Protein AF-A0A8C7UJP0-F1 (afdb_monomer)

Solvent-accessible surface area (backbone atoms only — not comparable to full-atom values): 11991 Å² total; per-residue (Å²): 136,83,82,81,82,79,81,84,80,76,80,80,78,80,81,77,82,75,78,93,72,79,80,60,89,65,76,75,60,80,72,42,57,59,64,84,77,95,70,84,82,79,58,62,82,78,45,64,98,45,99,45,79,87,77,60,78,72,96,74,92,76,72,65,64,64,47,39,70,78,41,24,48,76,78,72,73,72,70,81,77,70,86,79,81,94,74,92,76,83,81,74,92,82,70,80,64,93,78,61,78,86,77,83,71,93,58,55,74,67,58,45,49,53,54,54,58,55,56,60,72,70,78,58,56,72,68,56,55,52,49,29,60,76,73,64,63,51,78,88,64,40,70,68,53,54,54,54,50,63,75,66,53,80,50,74,68,53,51,50,52,50,52,50,53,49,35,61,74,68,64,75,114

Secondary structure (DSSP, 8-state):
-PPPPPP-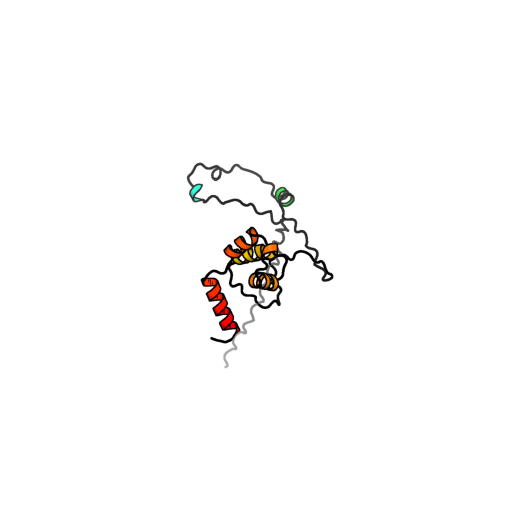-PPPPPPPPPPS-------S----EEPPP-PPPPPGGGTTTS--TTSS-------HHHHHHHHEE----PPP--S-----S---TT---TTS-----SS-HHHHHHHHHHHGGG-S-HHHHHHHHHHT--TTTHHHHHHHHHHTSPPHHHHHHHHHHHHHHTT--

Mean predicted aligned error: 19.85 Å

Foldseek 3Di:
DDDDDDDDDDDDDDDDDDPPPPPDPCVVDDQFDFDDDPDDDDDPVVVPPDPDPVVDDDDDDDDPPVRSVPGGPPPPPPDPDDPDDDDDDDDDPDDPPVPDPDDDDLDDPVLVVVVVVLVVVVVDDPVVVVVCVVVVVCPVCDPVSVVVVVVSDDDPVSVVVVVVVVCVVVVVD

Structure (mmCIF, N/CA/C/O backbone):
data_AF-A0A8C7UJP0-F1
#
_entry.id   AF-A0A8C7UJP0-F1
#
loop_
_atom_site.group_PDB
_atom_site.id
_atom_site.type_symbol
_atom_site.label_atom_id
_atom_site.label_alt_id
_atom_site.label_comp_id
_atom_site.label_asym_id
_atom_site.label_entity_id
_atom_site.label_seq_id
_atom_site.pdbx_PDB_ins_code
_atom_site.Cartn_x
_atom_site.Cartn_y
_atom_site.Cartn_z
_atom_site.occupancy
_atom_site.B_iso_or_equiv
_atom_site.auth_seq_id
_atom_site.auth_comp_id
_atom_site.auth_asym_id
_atom_site.auth_atom_id
_atom_site.pdbx_PDB_model_num
ATOM 1 N N . MET A 1 1 ? 63.362 -79.184 -21.079 1.00 50.19 1 MET A N 1
ATOM 2 C CA . MET A 1 1 ? 63.846 -77.816 -21.364 1.00 50.19 1 MET A CA 1
ATOM 3 C C . MET A 1 1 ? 62.650 -76.893 -21.218 1.00 50.19 1 MET A C 1
ATOM 5 O O . MET A 1 1 ? 61.682 -77.073 -21.944 1.00 50.19 1 MET A O 1
ATOM 9 N N . SER A 1 2 ? 62.650 -76.040 -20.196 1.00 53.25 2 SER A N 1
ATOM 10 C CA . SER A 1 2 ? 61.516 -75.174 -19.839 1.00 53.25 2 SER A CA 1
ATOM 11 C C . SER A 1 2 ? 61.461 -73.936 -20.750 1.00 53.25 2 SER A C 1
ATOM 13 O O . SER A 1 2 ? 62.527 -73.460 -21.146 1.00 53.25 2 SER A O 1
ATOM 15 N N . PRO A 1 3 ? 60.269 -73.411 -21.097 1.00 67.38 3 PRO A N 1
ATOM 16 C CA . PRO A 1 3 ? 60.153 -72.214 -21.928 1.00 67.38 3 PRO A CA 1
ATOM 17 C C . PRO A 1 3 ? 60.607 -70.954 -21.163 1.00 67.38 3 PRO A C 1
ATOM 19 O O . PRO A 1 3 ? 60.506 -70.920 -19.932 1.00 67.38 3 PRO A O 1
ATOM 22 N N . PRO A 1 4 ? 61.131 -69.930 -21.865 1.00 65.00 4 PRO A N 1
ATOM 23 C CA . PRO A 1 4 ? 61.700 -68.742 -21.237 1.00 65.00 4 PRO A CA 1
ATOM 24 C C . PRO A 1 4 ? 60.616 -67.867 -20.581 1.00 65.00 4 PRO A C 1
ATOM 26 O O . PRO A 1 4 ? 59.479 -67.834 -21.061 1.00 65.00 4 PRO A O 1
ATOM 29 N N . PRO A 1 5 ? 60.950 -67.147 -19.494 1.00 69.06 5 PRO A N 1
ATOM 30 C CA . PRO A 1 5 ? 60.011 -66.269 -18.808 1.00 69.06 5 PRO A CA 1
ATOM 31 C C . PRO A 1 5 ? 59.615 -65.071 -19.693 1.00 69.06 5 PRO A C 1
ATOM 33 O O . PRO A 1 5 ? 60.442 -64.582 -20.469 1.00 69.06 5 PRO A O 1
ATOM 36 N N . PRO A 1 6 ? 58.367 -64.579 -19.585 1.00 69.44 6 PRO A N 1
ATOM 37 C CA . PRO A 1 6 ? 57.912 -63.414 -20.333 1.00 69.44 6 PRO A CA 1
ATOM 38 C C . PRO A 1 6 ? 58.683 -62.149 -19.914 1.00 69.44 6 PRO A C 1
ATOM 40 O O . PRO A 1 6 ? 59.068 -62.020 -18.748 1.00 69.44 6 PRO A O 1
ATOM 43 N N . PRO A 1 7 ? 58.908 -61.199 -20.840 1.00 66.06 7 PRO A N 1
ATOM 44 C CA . PRO A 1 7 ? 59.617 -59.963 -20.538 1.00 66.06 7 PRO A CA 1
ATOM 45 C C . PRO A 1 7 ? 58.848 -59.132 -19.504 1.00 66.06 7 PRO A C 1
ATOM 47 O O . PRO A 1 7 ? 57.639 -58.925 -19.624 1.00 66.06 7 PRO A O 1
ATOM 50 N N . ALA A 1 8 ? 59.559 -58.642 -18.488 1.00 65.75 8 ALA A N 1
ATOM 51 C CA . ALA A 1 8 ? 59.008 -57.721 -17.504 1.00 65.75 8 ALA A CA 1
ATOM 52 C C . ALA A 1 8 ? 58.628 -56.402 -18.195 1.00 65.75 8 ALA A C 1
ATOM 54 O O . ALA A 1 8 ? 59.492 -55.690 -18.706 1.00 65.75 8 ALA A O 1
ATOM 55 N N . ILE A 1 9 ? 57.335 -56.080 -18.223 1.00 63.00 9 ILE A N 1
ATOM 56 C CA . ILE A 1 9 ? 56.846 -54.781 -18.687 1.00 63.00 9 ILE A CA 1
ATOM 57 C C . ILE A 1 9 ? 57.179 -53.767 -17.588 1.00 63.00 9 ILE A C 1
ATOM 59 O O . ILE A 1 9 ? 56.651 -53.851 -16.478 1.00 63.00 9 ILE A O 1
ATOM 63 N N . SER A 1 10 ? 58.085 -52.834 -17.868 1.00 65.19 10 SER A N 1
ATOM 64 C CA . SER A 1 10 ? 58.355 -51.698 -16.987 1.00 65.19 10 SER A CA 1
ATOM 65 C C . SER A 1 10 ? 57.104 -50.810 -16.864 1.00 65.19 10 SER A C 1
ATOM 67 O O . SER A 1 10 ? 56.382 -50.635 -17.849 1.00 65.19 10 SER A O 1
ATOM 69 N N . PRO A 1 11 ? 56.810 -50.240 -15.678 1.00 70.38 11 PRO A N 1
ATOM 70 C CA . PRO A 1 11 ? 55.698 -49.306 -15.536 1.00 70.38 11 PRO A CA 1
ATOM 71 C C . PRO A 1 11 ? 55.934 -48.062 -16.411 1.00 70.38 11 PRO A C 1
ATOM 73 O O . PRO A 1 11 ? 57.088 -47.658 -16.596 1.00 70.38 11 PRO A O 1
ATOM 76 N N . PRO A 1 12 ? 54.870 -47.445 -16.959 1.00 64.88 12 PRO A N 1
ATOM 77 C CA . PRO A 1 12 ? 55.008 -46.257 -17.790 1.00 64.88 12 PRO A CA 1
ATOM 78 C C . PRO A 1 12 ? 55.638 -45.102 -16.991 1.00 64.88 12 PRO A C 1
ATOM 80 O O . PRO A 1 12 ? 55.404 -44.991 -15.783 1.00 64.88 12 PRO A O 1
ATOM 83 N N . PRO A 1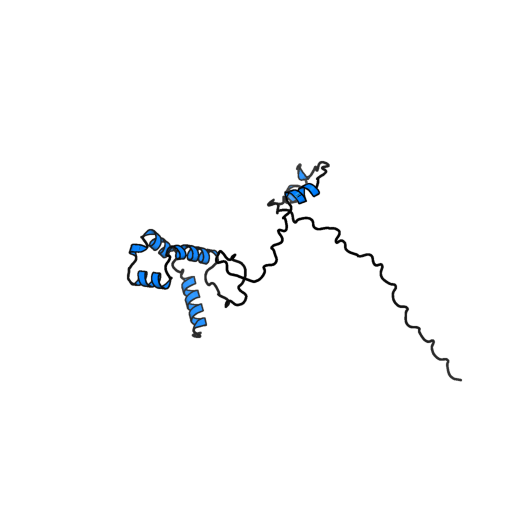 13 ? 56.434 -44.232 -17.642 1.00 69.12 13 PRO A N 1
ATOM 84 C CA . PRO A 1 13 ? 57.024 -43.077 -16.979 1.00 69.12 13 PRO A CA 1
ATOM 85 C C . PRO A 1 13 ? 55.932 -42.121 -16.465 1.00 69.12 13 PRO A C 1
ATOM 87 O O . PRO A 1 13 ? 54.854 -42.039 -17.065 1.00 69.12 13 PRO A O 1
ATOM 90 N N . PRO A 1 14 ? 56.189 -41.380 -15.371 1.00 68.00 14 PRO A N 1
ATOM 91 C CA . PRO A 1 14 ? 55.259 -40.369 -14.886 1.00 68.00 14 PRO A CA 1
ATOM 92 C C . PRO A 1 14 ? 55.041 -39.278 -15.951 1.00 68.00 14 PRO A C 1
ATOM 94 O O . PRO A 1 14 ? 55.968 -38.959 -16.703 1.00 68.00 14 PRO A O 1
ATOM 97 N N . PRO A 1 15 ? 53.832 -38.692 -16.031 1.00 61.53 15 PRO A N 1
ATOM 98 C CA . PRO A 1 15 ? 53.543 -37.627 -16.982 1.00 61.53 15 PRO A CA 1
ATOM 99 C C . PRO A 1 15 ? 54.436 -36.399 -16.722 1.00 61.53 15 PRO A C 1
ATOM 101 O O . PRO A 1 15 ? 54.775 -36.119 -15.568 1.00 61.53 15 PRO A O 1
ATOM 104 N N . PRO A 1 16 ? 54.817 -35.649 -17.774 1.00 68.75 16 PRO A N 1
ATOM 105 C CA . PRO A 1 16 ? 55.614 -34.438 -17.625 1.00 68.75 16 PRO A CA 1
ATOM 106 C C . PRO A 1 16 ? 54.870 -33.388 -16.779 1.00 68.75 16 PRO A C 1
ATOM 108 O O . PRO A 1 16 ? 53.636 -33.333 -16.815 1.00 68.75 16 PRO A O 1
ATOM 111 N N . PRO A 1 17 ? 55.590 -32.530 -16.029 1.00 61.50 17 PRO A N 1
ATOM 112 C CA . PRO A 1 17 ? 54.967 -31.434 -15.301 1.00 61.50 17 PRO A CA 1
ATOM 113 C C . PRO A 1 17 ? 54.255 -30.508 -16.293 1.00 61.50 17 PRO A C 1
ATOM 115 O O . PRO A 1 17 ? 54.847 -30.067 -17.280 1.00 61.50 17 PRO A O 1
ATOM 118 N N . LEU A 1 18 ? 52.971 -30.232 -16.042 1.00 61.19 18 LEU A N 1
ATOM 119 C CA . LEU A 1 18 ? 52.215 -29.269 -16.837 1.00 61.19 18 LEU A CA 1
ATOM 120 C C . LEU A 1 18 ? 52.923 -27.905 -16.798 1.00 61.19 18 LEU A C 1
ATOM 122 O O . LEU A 1 18 ? 53.427 -27.517 -15.739 1.00 61.19 18 LEU A O 1
ATOM 126 N N . PRO A 1 19 ? 52.939 -27.146 -17.907 1.00 48.00 19 PRO A N 1
ATOM 127 C CA . PRO A 1 19 ? 53.439 -25.785 -17.880 1.00 48.00 19 PRO A CA 1
ATOM 128 C C . PRO A 1 19 ? 52.624 -24.979 -16.865 1.00 48.00 19 PRO A C 1
ATOM 130 O O . PRO A 1 19 ? 51.405 -24.840 -16.984 1.00 48.00 19 PRO A O 1
ATOM 133 N N . SER A 1 20 ? 53.316 -24.441 -15.860 1.00 55.28 20 SER A N 1
ATOM 134 C CA . SER A 1 20 ? 52.821 -23.422 -14.932 1.00 55.28 20 SER A CA 1
ATOM 135 C C . SER A 1 20 ? 52.516 -22.138 -15.706 1.00 55.28 20 SER A C 1
ATOM 137 O O . SER A 1 20 ? 53.272 -21.174 -15.669 1.00 55.28 20 SER A O 1
ATOM 139 N N . GLY A 1 21 ? 51.423 -22.151 -16.461 1.00 51.81 21 GLY A N 1
ATOM 140 C CA . GLY A 1 21 ? 51.074 -21.125 -17.439 1.00 51.81 21 GLY A CA 1
ATOM 141 C C . GLY A 1 21 ? 49.575 -20.866 -17.516 1.00 51.81 21 GLY A C 1
ATOM 142 O O . GLY A 1 21 ? 49.077 -20.490 -18.563 1.00 51.81 21 GLY A O 1
ATOM 143 N N . LEU A 1 22 ? 48.848 -21.069 -16.418 1.00 47.00 22 LEU A N 1
ATOM 144 C CA . LEU A 1 22 ? 47.546 -20.438 -16.187 1.00 47.00 22 LEU A CA 1
ATOM 145 C C . LEU A 1 22 ? 47.557 -19.805 -14.797 1.00 47.00 22 LEU A C 1
ATOM 147 O O . LEU A 1 22 ? 46.655 -19.980 -13.980 1.00 47.00 22 LEU A O 1
ATOM 151 N N . GLN A 1 23 ? 48.620 -19.051 -14.512 1.00 45.59 23 GLN A N 1
ATOM 152 C CA . GLN A 1 23 ? 48.519 -18.018 -13.500 1.00 45.59 23 GLN A CA 1
ATOM 153 C C . GLN A 1 23 ? 47.586 -16.959 -14.069 1.00 45.59 23 GLN A C 1
ATOM 155 O O . GLN A 1 23 ? 47.998 -16.069 -14.796 1.00 45.59 23 GLN A O 1
ATOM 160 N N . ASN A 1 24 ? 46.309 -17.105 -13.727 1.00 43.22 24 ASN A N 1
ATOM 161 C CA . ASN A 1 24 ? 45.443 -15.984 -13.440 1.00 43.22 24 ASN A CA 1
ATOM 162 C C . ASN A 1 24 ? 45.410 -14.899 -14.525 1.00 43.22 24 ASN A C 1
ATOM 164 O O . ASN A 1 24 ? 46.091 -13.883 -14.417 1.00 43.22 24 ASN A O 1
ATOM 168 N N . SER A 1 25 ? 44.413 -14.975 -15.406 1.00 40.78 25 SER A N 1
ATOM 169 C CA . SER A 1 25 ? 43.738 -13.762 -15.890 1.00 40.78 25 SER A CA 1
ATOM 170 C C . SER A 1 25 ? 42.985 -13.076 -14.724 1.00 40.78 25 SER A C 1
ATOM 172 O O . SER A 1 25 ? 41.786 -12.833 -14.760 1.00 40.78 25 SER A O 1
ATOM 174 N N . ARG A 1 26 ? 43.692 -12.819 -13.614 1.00 45.28 26 ARG A N 1
ATOM 175 C CA . ARG A 1 26 ? 43.307 -11.873 -12.561 1.00 45.28 26 ARG A CA 1
ATOM 176 C C . ARG A 1 26 ? 43.840 -10.472 -12.891 1.00 45.28 26 ARG A C 1
ATOM 178 O O . ARG A 1 26 ? 43.748 -9.592 -12.047 1.00 45.28 26 ARG A O 1
ATOM 185 N N . ASP A 1 27 ? 44.355 -10.287 -14.111 1.00 43.12 27 ASP A N 1
ATOM 186 C CA . ASP A 1 27 ? 44.712 -8.991 -14.692 1.00 43.12 27 ASP A CA 1
ATOM 187 C C . ASP A 1 27 ? 43.560 -8.333 -15.482 1.00 43.12 27 ASP A C 1
ATOM 189 O O . ASP A 1 27 ? 43.697 -7.244 -16.024 1.00 43.12 27 ASP A O 1
ATOM 193 N N . VAL A 1 28 ? 42.346 -8.909 -15.449 1.00 46.75 28 VAL A N 1
ATOM 194 C CA . VAL A 1 28 ? 41.115 -8.092 -15.515 1.00 46.75 28 VAL A CA 1
ATOM 195 C C . VAL A 1 28 ? 40.898 -7.497 -14.119 1.00 46.75 28 VAL A C 1
ATOM 197 O O . VAL A 1 28 ? 39.955 -7.819 -13.394 1.00 46.75 28 VAL A O 1
ATOM 200 N N . LEU A 1 29 ? 41.873 -6.697 -13.696 1.00 50.75 29 LEU A N 1
ATOM 201 C CA . LEU A 1 29 ? 41.917 -6.001 -12.422 1.00 50.75 29 LEU A CA 1
ATOM 202 C C . LEU A 1 29 ? 40.671 -5.125 -12.289 1.00 50.75 29 LEU A C 1
ATOM 204 O O . LEU A 1 29 ? 40.504 -4.162 -13.026 1.00 50.75 29 LEU A O 1
ATOM 208 N N . GLN A 1 30 ? 39.806 -5.483 -11.337 1.00 54.34 30 GLN A N 1
ATOM 209 C CA . GLN A 1 30 ? 38.995 -4.562 -10.529 1.00 54.34 30 GLN A CA 1
ATOM 210 C C . GLN A 1 30 ? 38.345 -3.373 -11.265 1.00 54.34 30 GLN A C 1
ATOM 212 O O . GLN A 1 30 ? 38.257 -2.296 -10.683 1.00 54.34 30 GLN A O 1
ATOM 217 N N . ARG A 1 31 ? 37.835 -3.537 -12.494 1.00 59.94 31 ARG A N 1
ATOM 218 C CA . ARG A 1 31 ? 36.986 -2.489 -13.078 1.00 59.94 31 ARG A CA 1
ATOM 219 C C . ARG A 1 31 ? 35.775 -2.302 -12.178 1.00 59.94 31 ARG A C 1
ATOM 221 O O . ARG A 1 31 ? 35.131 -3.278 -11.761 1.00 59.94 31 ARG A O 1
ATOM 228 N N . SER A 1 32 ? 35.513 -1.059 -11.812 1.00 66.38 32 SER A N 1
ATOM 229 C CA . SER A 1 32 ? 34.350 -0.709 -11.022 1.00 66.38 32 SER A CA 1
ATOM 230 C C . SER A 1 32 ? 33.112 -1.121 -11.813 1.00 66.38 32 SER A C 1
ATOM 232 O O . SER A 1 32 ? 33.016 -0.917 -13.020 1.00 66.38 32 SER A O 1
ATOM 234 N N . LYS A 1 33 ? 32.127 -1.749 -11.160 1.00 81.00 33 LYS A N 1
ATOM 235 C CA . LYS A 1 33 ? 30.869 -2.038 -11.857 1.00 81.00 33 LYS A CA 1
ATOM 236 C C . LYS A 1 33 ? 30.256 -0.694 -12.241 1.00 81.00 33 LYS A C 1
ATOM 238 O O . LYS A 1 33 ? 29.889 0.048 -11.342 1.00 81.00 33 LYS A O 1
ATOM 243 N N . LEU A 1 34 ? 30.161 -0.355 -13.523 1.00 83.00 34 LEU A N 1
ATOM 244 C CA . LEU A 1 34 ? 29.528 0.900 -13.929 1.00 83.00 34 LEU A CA 1
ATOM 245 C C . LEU A 1 34 ? 28.067 0.937 -13.459 1.00 83.00 34 LEU A C 1
ATOM 247 O O . LEU A 1 34 ? 27.417 -0.101 -13.280 1.00 83.00 34 LEU A O 1
ATOM 251 N N . ARG A 1 35 ? 27.537 2.141 -13.231 1.00 85.12 35 ARG A N 1
ATOM 252 C CA . ARG A 1 35 ? 26.096 2.318 -13.009 1.00 85.12 35 ARG A CA 1
ATOM 253 C C . ARG A 1 35 ? 25.311 1.724 -14.183 1.00 85.12 35 ARG A C 1
ATOM 255 O O . ARG A 1 35 ? 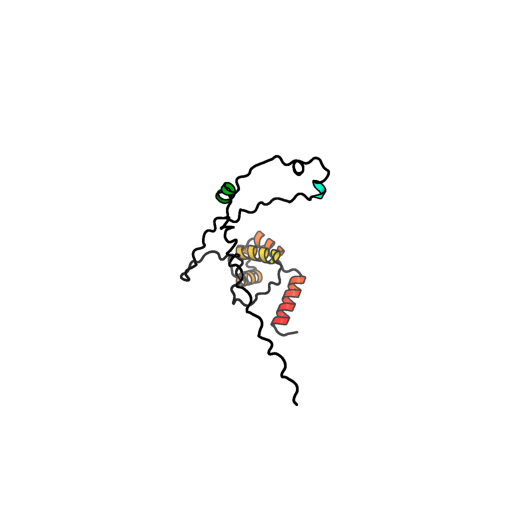25.741 1.799 -15.329 1.00 85.12 35 ARG A O 1
ATOM 262 N N . ASN A 1 36 ? 24.150 1.145 -13.879 1.00 88.00 36 ASN A N 1
ATOM 263 C CA . ASN A 1 36 ? 23.289 0.572 -14.909 1.00 88.00 36 ASN A CA 1
ATOM 264 C C . ASN A 1 36 ? 22.810 1.670 -15.869 1.00 88.00 36 ASN A C 1
ATOM 266 O O . ASN A 1 36 ? 22.324 2.712 -15.425 1.00 88.00 36 ASN A O 1
ATOM 270 N N . LEU A 1 37 ? 22.908 1.397 -17.169 1.00 87.56 37 LEU A N 1
ATOM 271 C CA . LEU A 1 37 ? 22.257 2.179 -18.213 1.00 87.56 37 LEU A CA 1
ATOM 272 C C . LEU A 1 37 ? 20.845 1.619 -18.406 1.00 87.56 37 LEU A C 1
ATOM 274 O O . LEU A 1 37 ? 20.681 0.460 -18.779 1.00 87.56 37 LEU A O 1
ATOM 278 N N . ASN A 1 38 ? 19.829 2.429 -18.116 1.00 89.06 38 ASN A N 1
ATOM 279 C CA . ASN A 1 38 ? 18.420 2.042 -18.236 1.00 89.06 38 ASN A CA 1
ATOM 280 C C . ASN A 1 38 ? 17.913 2.297 -19.664 1.00 89.06 38 ASN A C 1
ATOM 282 O O . ASN A 1 38 ? 17.001 3.090 -19.873 1.00 89.06 38 ASN A O 1
ATOM 286 N N . TRP A 1 39 ? 18.580 1.692 -20.641 1.00 94.25 39 TRP A N 1
ATOM 287 C CA . TRP A 1 39 ? 18.245 1.792 -22.059 1.00 94.25 39 TRP A CA 1
ATOM 288 C C . TRP A 1 39 ? 17.476 0.567 -22.558 1.00 94.25 39 TRP A C 1
ATOM 290 O O . TRP A 1 39 ? 17.765 -0.564 -22.164 1.00 94.25 39 TRP A O 1
ATOM 300 N N . ASP A 1 40 ? 16.526 0.808 -23.459 1.00 91.94 40 ASP A N 1
ATOM 301 C CA . ASP A 1 40 ? 15.855 -0.249 -24.204 1.00 91.94 40 ASP A CA 1
ATOM 302 C C . ASP A 1 40 ? 16.678 -0.609 -25.441 1.00 91.94 40 ASP A C 1
ATOM 304 O O . ASP A 1 40 ? 17.079 0.252 -26.228 1.00 91.94 40 ASP A O 1
ATOM 308 N N . LEU A 1 41 ? 16.928 -1.904 -25.617 1.00 91.38 41 LEU A N 1
ATOM 309 C CA . LEU A 1 41 ? 17.623 -2.418 -26.790 1.00 91.38 41 LEU A CA 1
ATOM 310 C C . LEU A 1 41 ? 16.713 -2.304 -28.012 1.00 91.38 41 LEU A C 1
ATOM 312 O O . LEU A 1 41 ? 15.560 -2.737 -27.989 1.00 91.38 41 LEU A O 1
ATOM 316 N N . ILE A 1 42 ? 17.250 -1.767 -29.104 1.00 87.81 42 ILE A N 1
ATOM 317 C CA . ILE A 1 42 ? 16.544 -1.740 -30.382 1.00 87.81 42 ILE A CA 1
ATOM 318 C C . ILE A 1 42 ? 16.679 -3.136 -31.014 1.00 87.81 42 ILE A C 1
ATOM 320 O O . ILE A 1 42 ? 17.806 -3.588 -31.229 1.00 87.81 42 ILE A O 1
ATOM 324 N N . PRO A 1 43 ? 15.568 -3.837 -31.310 1.00 89.56 43 PRO A N 1
ATOM 325 C CA . PRO A 1 43 ? 15.612 -5.142 -31.964 1.00 89.56 43 PRO A CA 1
ATOM 326 C C . PRO A 1 43 ? 16.343 -5.080 -33.309 1.00 89.56 43 PRO A C 1
ATOM 328 O O . PRO A 1 43 ? 16.157 -4.124 -34.070 1.00 89.56 43 PRO A O 1
ATOM 331 N N . LYS A 1 44 ? 17.141 -6.109 -33.615 1.00 82.50 44 LYS A N 1
ATOM 332 C CA . LYS A 1 44 ? 17.968 -6.160 -34.833 1.00 82.50 44 LYS A CA 1
ATOM 333 C C . LYS A 1 44 ? 17.130 -6.048 -36.099 1.00 82.50 44 LYS A C 1
ATOM 335 O O . LYS A 1 44 ? 17.515 -5.349 -37.028 1.00 82.50 44 LYS A O 1
ATOM 340 N N . GLU A 1 45 ? 15.931 -6.622 -36.090 1.00 85.44 45 GLU A N 1
ATOM 341 C CA . GLU A 1 45 ? 14.986 -6.617 -37.209 1.00 85.44 45 GLU A CA 1
ATOM 342 C C . GLU A 1 45 ? 14.516 -5.200 -37.573 1.00 85.44 45 GLU A C 1
ATOM 344 O O . GLU A 1 45 ? 14.068 -4.950 -38.691 1.00 85.44 45 GLU A O 1
ATOM 349 N N . LYS A 1 46 ? 14.592 -4.251 -36.629 1.00 79.25 46 LYS A N 1
ATOM 350 C CA . LYS A 1 46 ? 14.239 -2.843 -36.869 1.00 79.25 46 LYS A CA 1
ATOM 351 C C . LYS A 1 46 ? 15.398 -2.025 -37.435 1.00 79.25 46 LYS A C 1
ATOM 353 O O . LYS A 1 46 ? 15.165 -0.906 -37.895 1.00 79.25 46 LYS A O 1
ATOM 358 N N . VAL A 1 47 ? 16.613 -2.558 -37.374 1.00 82.69 47 VAL A N 1
ATOM 359 C CA . VAL A 1 47 ? 17.853 -1.873 -37.741 1.00 82.69 47 VAL A CA 1
ATOM 360 C C . VAL A 1 47 ? 18.414 -2.445 -39.040 1.00 82.69 47 VAL A C 1
ATOM 362 O O . VAL A 1 47 ? 18.733 -1.682 -39.949 1.00 82.69 47 VAL A O 1
ATOM 365 N N . GLU A 1 48 ? 18.477 -3.766 -39.179 1.00 79.88 48 GLU A N 1
ATOM 366 C CA . GLU A 1 48 ? 19.008 -4.439 -40.366 1.00 79.88 48 GLU A CA 1
ATOM 367 C C . GLU A 1 48 ? 18.160 -4.133 -41.617 1.00 79.88 48 GLU A C 1
ATOM 369 O O . GLU A 1 48 ? 16.930 -4.183 -41.603 1.00 79.88 48 GLU A O 1
ATOM 374 N N . GLY A 1 49 ? 18.825 -3.761 -42.716 1.00 74.81 49 GLY A N 1
ATOM 375 C CA . GLY A 1 49 ? 18.180 -3.454 -44.000 1.00 74.81 49 GLY A CA 1
ATOM 376 C C . GLY A 1 49 ? 17.526 -2.069 -44.106 1.00 74.81 49 GLY A C 1
ATOM 377 O O . GLY A 1 49 ? 16.973 -1.738 -45.154 1.00 74.81 49 GLY A O 1
ATOM 378 N N . ARG A 1 50 ? 17.597 -1.234 -43.060 1.00 75.81 50 ARG A N 1
ATOM 379 C CA . ARG A 1 50 ? 17.105 0.154 -43.079 1.00 75.81 50 ARG A CA 1
ATOM 380 C C . ARG A 1 50 ? 18.263 1.141 -42.959 1.00 75.81 50 ARG A C 1
ATOM 382 O O . ARG A 1 50 ? 19.257 0.868 -42.292 1.00 75.81 50 ARG A O 1
ATOM 389 N N . GLN A 1 51 ? 18.132 2.309 -43.587 1.00 78.31 51 GLN A N 1
ATOM 390 C CA . GLN A 1 51 ? 19.062 3.418 -43.355 1.00 78.31 51 GLN A CA 1
ATOM 391 C C . GLN A 1 51 ? 18.900 3.874 -41.901 1.00 78.31 51 GLN A C 1
ATOM 393 O O . GLN A 1 51 ? 17.858 4.404 -41.518 1.00 78.31 51 GLN A O 1
ATOM 398 N N . SER A 1 52 ? 19.899 3.581 -41.073 1.00 77.75 52 SER A N 1
ATOM 399 C CA . SER A 1 52 ? 19.881 3.841 -39.639 1.00 77.75 52 SER A CA 1
ATOM 400 C C . SER A 1 52 ? 21.276 4.222 -39.174 1.00 77.75 52 SER A C 1
ATOM 402 O O . SER A 1 52 ? 22.257 3.650 -39.641 1.00 77.75 52 SER A O 1
ATOM 404 N N . VAL A 1 53 ? 21.357 5.138 -38.209 1.00 82.19 53 VAL A N 1
ATOM 405 C CA . VAL A 1 53 ? 22.622 5.552 -37.576 1.00 82.19 53 VAL A CA 1
ATOM 406 C C . VAL A 1 53 ? 23.360 4.387 -36.904 1.00 82.19 53 VAL A C 1
ATOM 408 O O . VAL A 1 53 ? 24.557 4.464 -36.674 1.00 82.19 53 VAL A O 1
ATOM 411 N N . TRP A 1 54 ? 22.661 3.280 -36.636 1.00 82.19 54 TRP A N 1
ATOM 412 C CA . TRP A 1 54 ? 23.237 2.054 -36.085 1.00 82.19 54 TRP A CA 1
ATOM 413 C C . TRP A 1 54 ? 23.972 1.186 -37.126 1.00 82.19 54 TRP A C 1
ATOM 415 O O . TRP A 1 54 ? 24.720 0.297 -36.730 1.00 82.19 54 TRP A O 1
ATOM 425 N N . ASN A 1 55 ? 23.777 1.431 -38.431 1.00 79.06 55 ASN A N 1
ATOM 426 C CA . ASN A 1 55 ? 24.387 0.660 -39.529 1.00 79.06 55 ASN A CA 1
ATOM 427 C C . ASN A 1 55 ? 25.616 1.335 -40.158 1.00 79.06 55 ASN A C 1
ATOM 429 O O . ASN A 1 55 ? 26.267 0.726 -41.005 1.00 79.06 55 ASN A O 1
ATOM 433 N N . SER A 1 56 ? 25.936 2.562 -39.746 1.00 71.75 56 SER A N 1
ATOM 434 C CA . SER A 1 56 ? 27.087 3.327 -40.239 1.00 71.75 56 SER A CA 1
ATOM 435 C C . SER A 1 56 ? 27.899 3.848 -39.052 1.00 71.75 56 SER A C 1
ATOM 437 O O . SER A 1 56 ? 27.794 5.029 -38.724 1.00 71.75 56 SER A O 1
ATOM 439 N N . PRO A 1 57 ? 28.638 2.981 -38.337 1.00 67.75 57 PRO A N 1
ATOM 440 C CA . PRO A 1 57 ? 29.463 3.432 -37.228 1.00 67.75 57 PRO A CA 1
ATOM 441 C C . PRO A 1 57 ? 30.653 4.239 -37.758 1.00 67.75 57 PRO A C 1
ATOM 443 O O . PRO A 1 57 ? 31.437 3.736 -38.561 1.00 67.75 57 PRO A O 1
ATOM 446 N N . ASP A 1 58 ? 30.799 5.471 -37.279 1.00 74.94 58 ASP A N 1
ATOM 447 C CA . ASP A 1 58 ? 32.033 6.235 -37.450 1.00 74.94 58 ASP A CA 1
ATOM 448 C C . ASP A 1 58 ? 33.149 5.624 -36.583 1.00 74.94 58 ASP A C 1
ATOM 450 O O . ASP A 1 58 ? 32.893 5.087 -35.499 1.00 74.94 58 ASP A O 1
ATOM 454 N N . GLU A 1 59 ? 34.403 5.714 -37.037 1.00 73.44 59 GLU A N 1
ATOM 455 C CA . GLU A 1 59 ? 35.561 5.316 -36.230 1.00 73.44 59 GLU A CA 1
ATOM 456 C C . GLU A 1 59 ? 35.691 6.247 -35.017 1.00 73.44 59 GLU A C 1
ATOM 458 O O . GLU A 1 59 ? 36.163 7.380 -35.113 1.00 73.44 59 GLU A O 1
ATOM 463 N N . PHE A 1 60 ? 35.245 5.770 -33.854 1.00 73.12 60 PHE A N 1
ATOM 464 C CA . PHE A 1 60 ? 35.274 6.527 -32.609 1.00 73.12 60 PHE A CA 1
ATOM 465 C C . PHE A 1 60 ? 36.121 5.817 -31.551 1.00 73.12 60 PHE A C 1
ATOM 467 O O . PHE A 1 60 ? 35.841 4.685 -31.149 1.00 73.12 60 PHE A O 1
ATOM 474 N N . HIS A 1 61 ? 37.152 6.508 -31.067 1.00 76.06 61 HIS A N 1
ATOM 475 C CA . HIS A 1 61 ? 37.976 6.049 -29.955 1.00 76.06 61 HIS A CA 1
ATOM 476 C C . HIS A 1 61 ? 37.393 6.544 -28.634 1.00 76.06 61 HIS A C 1
ATOM 478 O O . HIS A 1 61 ? 37.263 7.745 -28.406 1.00 76.06 61 HIS A O 1
ATOM 484 N N . PHE A 1 62 ? 37.067 5.606 -27.749 1.00 78.12 62 PHE A N 1
ATOM 485 C CA . PHE A 1 62 ? 36.409 5.897 -26.484 1.00 78.12 62 PHE A CA 1
ATOM 486 C C . PHE A 1 62 ? 37.297 5.544 -25.288 1.00 78.12 62 PHE A C 1
ATOM 488 O O . PHE A 1 62 ? 37.760 4.407 -25.169 1.00 78.12 62 PHE A O 1
ATOM 495 N N . ASP A 1 63 ? 37.521 6.508 -24.389 1.00 81.75 63 ASP A N 1
ATOM 496 C CA . ASP A 1 63 ? 38.312 6.288 -23.177 1.00 81.75 63 ASP A CA 1
ATOM 497 C C . ASP A 1 63 ? 37.490 5.597 -22.081 1.00 81.75 63 ASP A C 1
ATOM 499 O O . ASP A 1 63 ? 36.696 6.199 -21.354 1.00 81.75 63 ASP A O 1
ATOM 503 N N . LEU A 1 64 ? 37.720 4.294 -21.951 1.00 80.56 64 LEU A N 1
ATOM 504 C CA . LEU A 1 64 ? 37.093 3.443 -20.945 1.00 80.56 64 LEU A CA 1
ATOM 505 C C . LEU A 1 64 ? 37.561 3.760 -19.514 1.00 80.56 64 LEU A C 1
ATOM 507 O O . LEU A 1 64 ? 36.855 3.414 -18.566 1.00 80.56 64 LEU A O 1
ATOM 511 N N . SER A 1 65 ? 38.725 4.393 -19.346 1.00 81.62 65 SER A N 1
ATOM 512 C CA . SER A 1 65 ? 39.316 4.679 -18.031 1.00 81.62 65 SER A CA 1
ATOM 513 C C . SER A 1 65 ? 38.556 5.806 -17.338 1.00 81.62 65 SER A C 1
ATOM 515 O O . SER A 1 65 ? 38.120 5.648 -16.198 1.00 81.62 65 SER A O 1
ATOM 517 N N . SER A 1 66 ? 38.291 6.893 -18.071 1.00 82.69 66 SER A N 1
ATOM 518 C CA . SER A 1 66 ? 37.468 8.013 -17.601 1.00 82.69 66 SER A CA 1
ATOM 519 C C . SER A 1 66 ? 36.041 7.589 -17.227 1.00 82.69 66 SER A C 1
ATOM 521 O O . SER A 1 66 ? 35.460 8.117 -16.277 1.00 82.69 66 SER A O 1
ATOM 523 N N . LEU A 1 67 ? 35.459 6.610 -17.935 1.00 84.06 67 LEU A N 1
ATOM 524 C CA . LEU A 1 67 ? 34.147 6.063 -17.573 1.00 84.06 67 LEU A CA 1
ATOM 525 C C . LEU A 1 67 ? 34.154 5.334 -16.229 1.00 84.06 67 LEU A C 1
ATOM 527 O O . LEU A 1 67 ? 33.206 5.489 -15.455 1.00 84.06 67 LEU A O 1
ATOM 531 N N . ASP A 1 68 ? 35.175 4.514 -15.974 1.00 83.75 68 ASP A N 1
ATOM 532 C CA . ASP A 1 68 ? 35.284 3.772 -14.715 1.00 83.75 68 ASP A CA 1
ATOM 533 C C . ASP A 1 68 ? 35.432 4.729 -13.530 1.00 83.75 68 ASP A C 1
ATOM 535 O O . ASP A 1 68 ? 34.806 4.522 -12.492 1.00 83.75 68 ASP A O 1
ATOM 539 N N . GLU A 1 69 ? 36.169 5.827 -13.712 1.00 83.06 69 GLU A N 1
ATOM 540 C CA . GLU A 1 69 ? 36.353 6.855 -12.688 1.00 83.06 69 GLU A CA 1
ATOM 541 C C . GLU A 1 69 ? 35.059 7.631 -12.384 1.00 83.06 69 GLU A C 1
ATOM 543 O O . GLU A 1 69 ? 34.673 7.762 -11.220 1.00 83.06 69 GLU A O 1
ATOM 548 N N . LEU A 1 70 ? 34.349 8.116 -13.410 1.00 84.31 70 LEU A N 1
ATOM 549 C CA . LEU A 1 70 ? 33.148 8.943 -13.219 1.00 84.31 70 LEU A CA 1
ATOM 550 C C . LEU A 1 70 ? 31.901 8.132 -12.845 1.00 84.31 70 LEU A C 1
ATOM 552 O O . LEU A 1 70 ? 31.064 8.587 -12.057 1.00 84.31 70 LEU A O 1
ATOM 556 N N . PHE A 1 71 ? 31.736 6.948 -13.437 1.00 83.75 71 PHE A N 1
ATOM 557 C CA . PHE A 1 71 ? 30.497 6.166 -13.366 1.00 83.75 71 PHE A CA 1
ATOM 558 C C . PHE A 1 71 ? 30.669 4.806 -12.693 1.00 83.75 71 PHE A C 1
ATOM 560 O O . PHE A 1 71 ? 29.679 4.079 -12.530 1.00 83.75 71 PHE A O 1
ATOM 567 N N . GLY A 1 72 ? 31.879 4.462 -12.256 1.00 84.69 72 GLY A N 1
ATOM 568 C CA . GLY A 1 72 ? 32.136 3.291 -11.438 1.00 84.69 72 GLY A CA 1
ATOM 569 C C . GLY A 1 72 ? 31.318 3.314 -10.152 1.00 84.69 72 GLY A C 1
ATOM 570 O O . GLY A 1 72 ? 31.266 4.298 -9.410 1.00 84.69 72 GLY A O 1
ATOM 571 N N . GLN A 1 73 ? 30.657 2.203 -9.844 1.00 80.12 73 GLN A N 1
ATOM 572 C CA . GLN A 1 73 ? 30.106 1.974 -8.519 1.00 80.12 73 GLN A CA 1
ATOM 573 C C . GLN A 1 73 ? 31.281 1.810 -7.569 1.00 80.12 73 GLN A C 1
ATOM 575 O O . GLN A 1 73 ? 31.861 0.728 -7.449 1.00 80.12 73 GLN A O 1
ATOM 580 N N . GLN A 1 74 ? 31.616 2.896 -6.876 1.00 72.31 74 GLN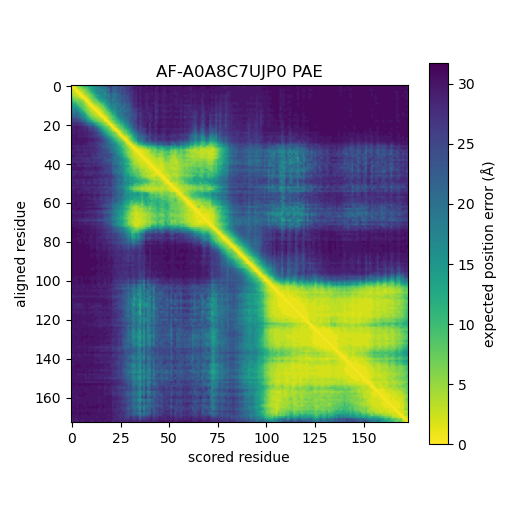 A N 1
ATOM 581 C CA . GLN A 1 74 ? 32.552 2.861 -5.770 1.00 72.31 74 GLN A CA 1
ATOM 582 C C . GLN A 1 74 ? 32.067 1.777 -4.804 1.00 72.31 74 GLN A C 1
ATOM 584 O O . GLN A 1 74 ? 31.016 1.919 -4.167 1.00 72.31 74 GLN A O 1
ATOM 589 N N . LYS A 1 75 ? 32.817 0.672 -4.704 1.00 64.06 75 LYS A N 1
ATOM 590 C CA . LYS A 1 75 ? 32.664 -0.287 -3.612 1.00 64.06 75 LYS A CA 1
ATOM 591 C C . LYS A 1 75 ? 33.042 0.481 -2.352 1.00 64.06 75 LYS A C 1
ATOM 593 O O . LYS A 1 75 ? 34.174 0.399 -1.892 1.00 64.06 75 LYS A O 1
ATOM 598 N N . ARG A 1 76 ? 32.109 1.258 -1.791 1.00 56.81 76 ARG A N 1
ATOM 599 C CA . ARG A 1 76 ? 32.179 1.629 -0.384 1.00 56.81 76 ARG A CA 1
ATOM 600 C C . ARG A 1 76 ? 32.220 0.295 0.325 1.00 56.81 76 ARG A C 1
ATOM 602 O O . ARG A 1 76 ? 31.202 -0.394 0.409 1.00 56.81 76 ARG A O 1
ATOM 609 N N . SER A 1 77 ? 33.421 -0.106 0.720 1.00 49.06 77 SER A N 1
ATOM 610 C CA . SER A 1 77 ? 33.642 -1.157 1.684 1.00 49.06 77 SER A CA 1
ATOM 611 C C . SER A 1 77 ? 32.706 -0.821 2.829 1.00 49.06 77 SER A C 1
ATOM 613 O O . SER A 1 77 ? 32.916 0.120 3.591 1.00 49.06 77 SER A O 1
ATOM 615 N N . ARG A 1 78 ? 31.573 -1.527 2.892 1.00 48.41 78 ARG A N 1
ATOM 616 C CA . ARG A 1 78 ? 30.807 -1.567 4.124 1.00 48.41 78 ARG A CA 1
ATOM 617 C C . ARG A 1 78 ? 31.837 -2.028 5.149 1.00 48.41 78 ARG A C 1
ATOM 619 O O . ARG A 1 78 ? 32.390 -3.112 4.943 1.00 48.41 78 ARG A O 1
ATOM 626 N N . PRO A 1 79 ? 32.167 -1.219 6.169 1.00 45.94 79 PRO A N 1
ATOM 627 C CA . PRO A 1 79 ? 33.085 -1.683 7.188 1.00 45.94 79 PRO A CA 1
ATOM 628 C C . PRO A 1 79 ? 32.526 -3.010 7.716 1.00 45.94 79 PRO A C 1
ATOM 630 O O . PRO A 1 79 ? 31.295 -3.135 7.825 1.00 45.94 79 PRO A O 1
ATOM 633 N N . PRO A 1 80 ? 33.376 -4.019 7.978 1.00 45.47 80 PRO A N 1
ATOM 634 C CA . PRO A 1 80 ? 32.912 -5.238 8.616 1.00 45.47 80 PRO A CA 1
ATOM 635 C C . PRO A 1 80 ? 32.196 -4.803 9.890 1.00 45.47 80 PRO A C 1
ATOM 637 O O . PRO A 1 80 ? 32.781 -4.133 10.743 1.00 45.47 80 PRO A O 1
ATOM 640 N N . LYS A 1 81 ? 30.888 -5.071 9.956 1.00 42.41 81 LYS A N 1
ATOM 641 C CA . LYS A 1 81 ? 30.075 -4.731 11.118 1.00 42.41 81 LYS A CA 1
ATOM 642 C C . LYS A 1 81 ? 30.699 -5.460 12.302 1.00 42.41 81 LYS A C 1
ATOM 644 O O . LYS A 1 81 ? 30.550 -6.672 12.412 1.00 42.41 81 LYS A O 1
ATOM 649 N N . LYS A 1 82 ? 31.419 -4.724 13.151 1.00 43.12 82 LYS A N 1
ATOM 650 C CA . LYS A 1 82 ? 31.675 -5.159 14.516 1.00 43.12 82 LYS A CA 1
ATOM 651 C C . LYS A 1 82 ? 30.304 -5.304 15.155 1.00 43.12 82 LYS A C 1
ATOM 653 O O . LYS A 1 82 ? 29.539 -4.343 15.227 1.00 43.12 82 LYS A O 1
ATOM 658 N N . ASP A 1 83 ? 29.990 -6.541 15.493 1.00 51.62 83 ASP A N 1
ATOM 659 C CA . ASP A 1 83 ? 28.934 -6.874 16.424 1.00 51.62 83 ASP A CA 1
ATOM 660 C C . ASP A 1 83 ? 29.113 -6.020 17.690 1.00 51.62 83 ASP A C 1
ATOM 662 O O . ASP A 1 83 ? 30.229 -5.890 18.199 1.00 51.62 83 ASP A O 1
ATOM 666 N N . GLY A 1 84 ? 28.046 -5.351 18.125 1.00 48.59 84 GLY A N 1
ATOM 667 C CA . GLY A 1 84 ? 28.089 -4.469 19.289 1.00 48.59 84 GLY A CA 1
ATOM 668 C C . GLY A 1 84 ? 27.317 -3.158 19.142 1.00 48.59 84 GLY A C 1
ATOM 669 O O . GLY A 1 84 ? 27.816 -2.170 18.612 1.00 48.59 84 GLY A O 1
ATOM 670 N N . SER A 1 85 ? 26.145 -3.139 19.778 1.00 43.44 85 SER A N 1
ATOM 671 C CA . SER A 1 85 ? 25.439 -1.961 20.301 1.00 43.44 85 SER A CA 1
ATOM 672 C C . SER A 1 85 ? 24.449 -1.210 19.389 1.00 43.44 85 SER A C 1
ATOM 674 O O . SER A 1 85 ? 24.785 -0.346 18.580 1.00 43.44 85 SER A O 1
ATOM 676 N N . LEU A 1 86 ? 23.174 -1.557 19.608 1.00 51.84 86 LEU A N 1
ATOM 677 C CA . LEU A 1 86 ? 22.044 -0.652 19.863 1.00 51.84 86 LEU A CA 1
ATOM 678 C C . LEU A 1 86 ? 22.008 0.661 19.064 1.00 51.84 86 LEU A C 1
ATOM 680 O O . LEU A 1 86 ? 22.390 1.717 19.561 1.00 51.84 86 LEU A O 1
ATOM 684 N N . ARG A 1 87 ? 21.403 0.629 17.870 1.00 44.28 87 ARG A N 1
ATOM 685 C CA . ARG A 1 87 ? 20.725 1.807 17.305 1.00 44.28 87 ARG A CA 1
ATOM 686 C C . ARG A 1 87 ? 19.368 1.406 16.740 1.00 44.28 87 ARG A C 1
ATOM 688 O O . ARG A 1 87 ? 19.259 0.660 15.770 1.00 44.28 87 ARG A O 1
ATOM 695 N N . HIS A 1 88 ? 18.343 1.883 17.428 1.00 53.47 88 HIS A N 1
ATOM 696 C CA . HIS A 1 88 ? 16.948 1.891 17.024 1.00 53.47 88 HIS A CA 1
ATOM 697 C C . HIS A 1 88 ? 16.816 2.783 15.776 1.00 53.47 88 HIS A C 1
ATOM 699 O O . HIS A 1 88 ? 17.198 3.948 15.825 1.00 53.47 88 HIS A O 1
ATOM 705 N N . GLY A 1 89 ? 16.333 2.243 14.653 1.00 49.72 89 GLY A N 1
ATOM 706 C CA . GLY A 1 89 ? 16.079 3.035 13.445 1.00 49.72 89 GLY A CA 1
ATOM 707 C C . GLY A 1 89 ? 16.191 2.241 12.145 1.00 49.72 89 GLY A C 1
ATOM 708 O O . GLY A 1 89 ? 17.287 1.983 11.666 1.00 49.72 89 GLY A O 1
ATOM 709 N N . LEU A 1 90 ? 15.029 1.896 11.579 1.00 52.91 90 LEU A N 1
ATOM 710 C CA . LEU A 1 90 ? 14.801 1.513 10.178 1.00 52.91 90 LEU A CA 1
ATOM 711 C C . LEU A 1 90 ? 15.588 0.285 9.675 1.00 52.91 90 LEU A C 1
ATOM 713 O O . LEU A 1 90 ? 16.612 0.381 8.999 1.00 52.91 90 LEU A O 1
ATOM 717 N N . ARG A 1 91 ? 15.046 -0.910 9.952 1.00 52.47 91 ARG A N 1
ATOM 718 C CA . ARG A 1 91 ? 15.467 -2.142 9.266 1.00 52.47 91 ARG A CA 1
ATOM 719 C C . ARG A 1 91 ? 15.032 -2.087 7.790 1.00 52.47 91 ARG A C 1
ATOM 721 O O . ARG A 1 91 ? 13.863 -1.802 7.535 1.00 52.47 91 ARG A O 1
ATOM 728 N N . PRO A 1 92 ? 15.913 -2.421 6.832 1.00 45.34 92 PRO A N 1
ATOM 729 C CA . PRO A 1 92 ? 15.515 -2.694 5.457 1.00 45.34 92 PRO A CA 1
ATOM 730 C C . PRO A 1 92 ? 14.584 -3.911 5.412 1.00 45.34 92 PRO A C 1
ATOM 732 O O . PRO A 1 92 ? 14.909 -4.971 5.954 1.00 45.34 92 PRO A O 1
ATOM 735 N N . ILE A 1 93 ? 13.434 -3.751 4.763 1.00 56.94 93 ILE A N 1
ATOM 736 C CA . ILE A 1 93 ? 12.532 -4.840 4.379 1.00 56.94 93 ILE A CA 1
ATOM 737 C C . ILE A 1 93 ? 13.317 -5.727 3.402 1.00 56.94 93 ILE A C 1
ATOM 739 O O . ILE A 1 93 ? 13.595 -5.305 2.285 1.00 56.94 93 ILE A O 1
ATOM 743 N N . GLY A 1 94 ? 13.762 -6.908 3.842 1.00 51.03 94 GLY A N 1
ATOM 744 C CA . GLY A 1 94 ? 14.443 -7.857 2.952 1.00 51.03 94 GLY A CA 1
ATOM 745 C C . GLY A 1 94 ? 15.419 -8.853 3.584 1.00 51.03 94 GLY A C 1
ATOM 746 O O . GLY A 1 94 ? 15.908 -9.719 2.871 1.00 51.03 94 GLY A O 1
ATOM 747 N N . SER A 1 95 ? 15.720 -8.795 4.886 1.00 42.09 95 SER A N 1
ATOM 748 C CA . SER A 1 95 ? 16.465 -9.885 5.542 1.00 42.09 95 SER A CA 1
ATOM 749 C C . SER A 1 95 ? 15.501 -10.790 6.313 1.00 42.09 95 SER A C 1
ATOM 751 O O . SER A 1 95 ? 14.912 -10.301 7.285 1.00 42.09 95 SER A O 1
ATOM 753 N N . PRO A 1 96 ? 15.349 -12.081 5.961 1.00 49.34 96 PRO A N 1
ATOM 754 C CA . PRO A 1 96 ? 14.658 -13.026 6.820 1.00 49.34 96 PRO A CA 1
ATOM 755 C C . PRO A 1 96 ? 15.415 -13.080 8.143 1.00 49.34 96 PRO A C 1
ATOM 757 O O . PRO A 1 96 ? 16.587 -13.460 8.202 1.00 49.34 96 PRO A O 1
ATOM 760 N N . LEU A 1 97 ? 14.755 -12.641 9.211 1.00 52.12 97 LEU A N 1
ATOM 761 C CA . LEU A 1 97 ? 15.162 -12.976 10.562 1.00 52.12 97 LEU A CA 1
ATOM 762 C C . LEU A 1 97 ? 15.121 -14.503 10.626 1.00 52.12 97 LEU A C 1
ATOM 764 O O . LEU A 1 97 ? 14.042 -15.083 10.657 1.00 52.12 97 LEU A O 1
ATOM 768 N N . ARG A 1 98 ? 16.293 -15.139 10.573 1.00 52.56 98 ARG A N 1
ATOM 769 C CA . ARG A 1 98 ? 16.491 -16.578 10.324 1.00 52.56 98 ARG A CA 1
ATOM 7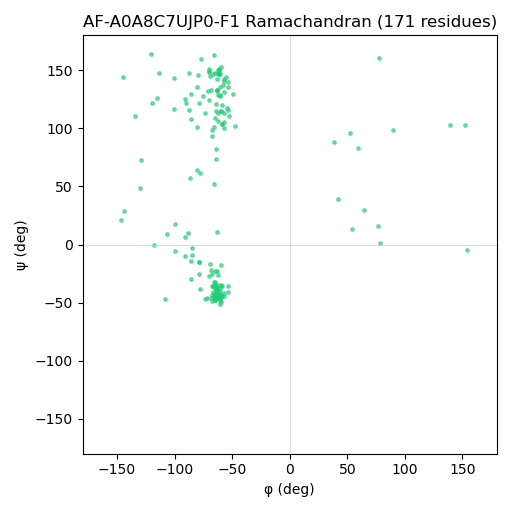70 C C . ARG A 1 98 ? 15.890 -17.517 11.389 1.00 52.56 98 ARG A C 1
ATOM 772 O O 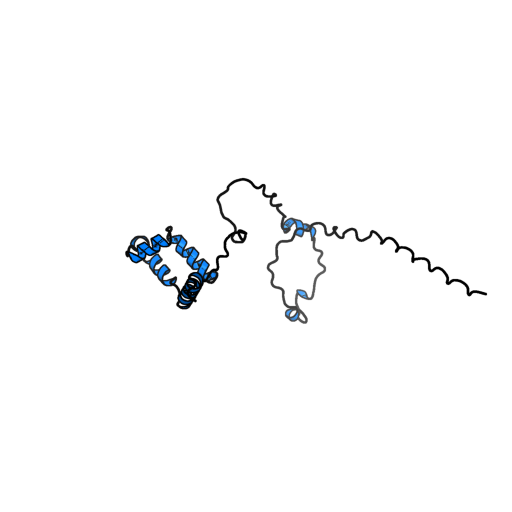. ARG A 1 98 ? 16.199 -18.693 11.365 1.00 52.56 98 ARG A O 1
ATOM 779 N N . ASN A 1 99 ? 15.063 -17.008 12.306 1.00 54.31 99 ASN A N 1
ATOM 780 C CA . ASN A 1 99 ? 14.371 -17.760 13.356 1.00 54.31 99 ASN A CA 1
ATOM 781 C C . ASN A 1 99 ? 12.977 -17.181 13.698 1.00 54.31 99 ASN A C 1
ATOM 783 O O . ASN A 1 99 ? 12.483 -17.396 14.802 1.00 54.31 99 ASN A O 1
ATOM 787 N N . ALA A 1 100 ? 12.346 -16.393 12.817 1.00 58.06 100 ALA A N 1
ATOM 788 C CA . ALA A 1 100 ? 10.927 -16.076 12.995 1.00 58.06 100 ALA A CA 1
ATOM 789 C C . ALA A 1 100 ? 10.092 -17.262 12.484 1.00 58.06 100 ALA A C 1
ATOM 791 O O . ALA A 1 100 ? 10.415 -17.763 11.405 1.00 58.06 100 ALA A O 1
ATOM 792 N N . PRO A 1 101 ? 9.043 -17.708 13.205 1.00 62.72 101 PRO A N 1
ATOM 793 C CA . PRO A 1 101 ? 8.108 -18.677 12.647 1.00 62.72 101 PRO A CA 1
ATOM 794 C C . PRO A 1 101 ? 7.595 -18.139 11.311 1.00 62.72 101 PRO A C 1
ATOM 796 O O . PRO A 1 101 ? 7.316 -16.941 11.193 1.00 62.72 101 PRO A O 1
ATOM 799 N N . GLU A 1 102 ? 7.541 -19.010 10.308 1.00 77.38 102 GLU A N 1
ATOM 800 C CA . GLU A 1 102 ? 7.080 -18.673 8.968 1.00 77.38 102 GLU A CA 1
ATOM 801 C C . GLU A 1 102 ? 5.659 -18.108 9.063 1.00 77.38 102 GLU A C 1
ATOM 803 O O . GLU A 1 102 ? 4.698 -18.812 9.365 1.00 77.38 102 GLU A O 1
ATOM 808 N N . LYS A 1 103 ? 5.537 -16.787 8.907 1.00 78.81 103 LYS A N 1
ATOM 809 C CA . LYS A 1 103 ? 4.241 -16.115 8.886 1.00 78.81 103 LYS A CA 1
ATOM 810 C C . LYS A 1 103 ? 3.726 -16.167 7.461 1.00 78.81 103 LYS A C 1
ATOM 812 O O . LYS A 1 103 ? 4.236 -15.455 6.599 1.00 78.81 103 LYS A O 1
ATOM 817 N N . VAL A 1 104 ? 2.713 -16.989 7.239 1.00 81.00 104 VAL A N 1
ATOM 818 C CA . VAL A 1 104 ? 1.980 -17.017 5.975 1.00 81.00 104 VAL A CA 1
ATOM 819 C C . VAL A 1 104 ? 1.059 -15.793 5.923 1.00 81.00 104 VAL A C 1
ATOM 821 O O . VAL A 1 104 ? 0.322 -15.527 6.873 1.00 81.00 104 VAL A O 1
ATOM 824 N N . SER A 1 105 ? 1.132 -15.015 4.840 1.00 86.81 105 SER A N 1
ATOM 825 C CA . SER A 1 105 ? 0.179 -13.933 4.561 1.00 86.81 105 SER A CA 1
ATOM 826 C C . SER A 1 105 ? -0.963 -14.488 3.722 1.00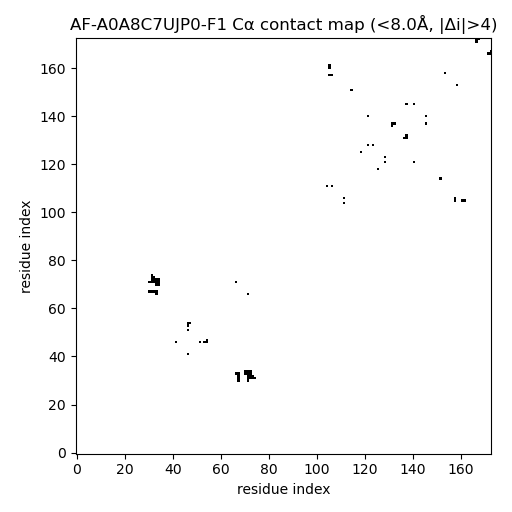 86.81 105 SER A C 1
ATOM 828 O O . SER A 1 105 ? -0.711 -15.049 2.662 1.00 86.81 105 SER A O 1
ATOM 830 N N . LEU A 1 106 ? -2.201 -14.305 4.182 1.00 89.25 106 LEU A N 1
ATOM 831 C CA . LEU A 1 106 ? -3.399 -14.653 3.407 1.00 89.25 106 LEU A CA 1
ATOM 832 C C . LEU A 1 106 ? -3.728 -13.600 2.344 1.00 89.25 106 LEU A C 1
ATOM 834 O O . LEU A 1 106 ? -4.363 -13.907 1.344 1.00 89.25 106 LEU A O 1
ATOM 838 N N . LEU A 1 107 ? -3.288 -12.360 2.571 1.00 90.75 107 LEU A N 1
ATOM 839 C CA . LEU A 1 107 ? -3.495 -11.241 1.658 1.00 90.75 107 LEU A CA 1
ATOM 840 C C . LEU A 1 107 ? -2.367 -11.179 0.625 1.00 90.75 107 LEU A C 1
ATOM 842 O O . LEU A 1 107 ? -1.205 -11.446 0.962 1.00 90.75 107 LEU A O 1
ATOM 846 N N . ASP A 1 108 ? -2.689 -10.733 -0.591 1.00 91.44 108 ASP A N 1
ATOM 847 C CA . ASP A 1 108 ? -1.685 -10.414 -1.604 1.00 91.44 108 ASP A CA 1
ATOM 848 C C . ASP A 1 108 ? -0.816 -9.211 -1.184 1.00 91.44 108 ASP A C 1
ATOM 850 O O . ASP A 1 108 ? -1.161 -8.428 -0.293 1.00 91.44 108 ASP A O 1
ATOM 854 N N . GLY A 1 109 ? 0.338 -9.045 -1.837 1.00 93.19 109 GLY A N 1
ATOM 855 C CA . GLY A 1 109 ? 1.316 -8.021 -1.460 1.00 93.19 109 GLY A CA 1
ATOM 856 C C . GLY A 1 109 ? 0.790 -6.582 -1.536 1.00 93.19 109 GLY A C 1
ATOM 857 O O . GLY A 1 109 ? 1.115 -5.768 -0.669 1.00 93.19 109 GLY A O 1
ATOM 858 N N . LYS A 1 110 ? -0.046 -6.257 -2.529 1.00 92.88 110 LYS A N 1
ATOM 859 C CA . LYS A 1 110 ? -0.628 -4.917 -2.684 1.00 92.88 110 LYS A CA 1
ATOM 860 C C . LYS A 1 110 ? -1.679 -4.678 -1.607 1.00 92.88 110 LYS A C 1
ATOM 862 O O . LYS A 1 110 ? -1.656 -3.629 -0.960 1.00 92.88 110 LYS A O 1
ATOM 867 N N . ARG A 1 111 ? -2.562 -5.651 -1.373 1.00 93.00 111 ARG A N 1
ATOM 868 C CA . ARG A 1 111 ? -3.610 -5.537 -0.355 1.00 93.00 111 ARG A CA 1
ATOM 869 C C . ARG A 1 111 ? -3.045 -5.481 1.059 1.00 93.00 111 ARG A C 1
ATOM 871 O O . ARG A 1 111 ? -3.404 -4.579 1.811 1.00 93.00 111 ARG A O 1
ATOM 878 N N . SER A 1 112 ? -2.089 -6.346 1.395 1.00 93.38 112 SER A N 1
ATOM 879 C CA . SER A 1 112 ? -1.388 -6.317 2.686 1.00 93.38 112 SER A CA 1
ATOM 880 C C . SER A 1 112 ? -0.702 -4.968 2.937 1.00 93.38 112 SER A C 1
ATOM 882 O O . SER A 1 112 ? -0.797 -4.416 4.035 1.00 93.38 112 SER A O 1
ATOM 884 N N . MET A 1 113 ? -0.061 -4.391 1.913 1.00 93.25 113 MET A N 1
ATOM 885 C CA . MET A 1 113 ? 0.569 -3.076 2.024 1.00 93.25 113 MET A CA 1
ATOM 886 C C . MET A 1 113 ? -0.457 -1.967 2.272 1.00 93.25 113 MET A C 1
ATOM 888 O O . MET A 1 113 ? -0.265 -1.171 3.191 1.00 93.25 113 MET A O 1
ATOM 892 N N . ASN A 1 114 ? -1.548 -1.928 1.504 1.00 94.38 114 ASN A N 1
ATOM 893 C CA . ASN A 1 114 ? -2.598 -0.921 1.668 1.00 94.38 114 ASN A CA 1
ATOM 894 C C . ASN A 1 114 ? -3.216 -0.987 3.072 1.00 94.38 114 ASN A C 1
ATOM 896 O O . ASN A 1 114 ? -3.257 0.028 3.770 1.00 94.38 114 ASN A O 1
ATOM 900 N N . VAL A 1 115 ? -3.607 -2.187 3.523 1.00 93.88 115 VAL A N 1
ATOM 901 C CA . VAL A 1 115 ? -4.144 -2.430 4.876 1.00 93.88 115 VAL A CA 1
ATOM 902 C C . VAL A 1 115 ? -3.142 -2.025 5.949 1.00 93.88 115 VAL A C 1
ATOM 904 O O . VAL A 1 115 ? -3.488 -1.312 6.890 1.00 93.88 115 VAL A O 1
ATOM 907 N N . GLY A 1 116 ? -1.873 -2.392 5.781 1.00 93.12 116 GLY A N 1
ATOM 908 C CA . GLY A 1 116 ? -0.814 -2.034 6.717 1.00 93.12 116 GLY A CA 1
ATOM 909 C C . GLY A 1 116 ? -0.551 -0.528 6.816 1.00 93.12 116 GLY A C 1
ATOM 9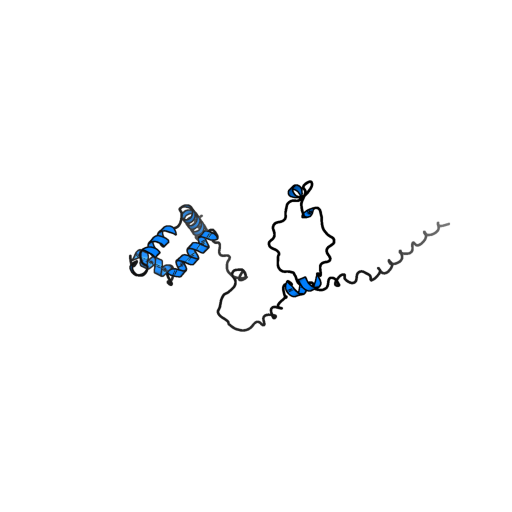10 O O . GLY A 1 116 ? -0.295 -0.032 7.913 1.00 93.12 116 GLY A O 1
ATOM 911 N N . ILE A 1 117 ? -0.596 0.209 5.702 1.00 94.00 117 ILE A N 1
ATOM 912 C CA . ILE A 1 117 ? -0.426 1.672 5.693 1.00 94.00 117 ILE A CA 1
ATOM 913 C C . ILE A 1 117 ? -1.615 2.342 6.378 1.00 94.00 117 ILE A C 1
ATOM 915 O O . ILE A 1 117 ? -1.417 3.214 7.224 1.00 94.00 117 ILE A O 1
ATOM 919 N N . PHE A 1 118 ? -2.831 1.918 6.047 1.00 94.38 118 PHE A N 1
ATOM 920 C CA . PHE A 1 118 ? -4.047 2.502 6.592 1.00 94.38 118 PHE A CA 1
ATOM 921 C C . PHE A 1 118 ? -4.172 2.283 8.105 1.00 94.38 118 PHE A C 1
ATOM 923 O O . PHE A 1 118 ? -4.359 3.241 8.851 1.00 94.38 118 PHE A O 1
ATOM 930 N N . LEU A 1 119 ? -3.947 1.059 8.596 1.00 93.50 119 LEU A N 1
ATOM 931 C CA . LEU A 1 119 ? -4.049 0.759 10.031 1.00 93.50 119 LEU A CA 1
ATOM 932 C C . LEU A 1 119 ? -3.036 1.539 10.885 1.00 93.50 119 LEU A C 1
ATOM 934 O O . LEU A 1 119 ? -3.309 1.833 12.046 1.00 93.50 119 LEU A O 1
ATOM 938 N N . ARG A 1 120 ? -1.887 1.948 10.327 1.00 91.94 120 ARG A N 1
ATOM 939 C CA . ARG A 1 120 ? -0.920 2.805 11.045 1.00 91.94 120 ARG A CA 1
ATOM 940 C C . ARG A 1 120 ? -1.475 4.192 11.373 1.00 91.94 120 ARG A C 1
ATOM 942 O O . ARG A 1 120 ? -0.967 4.826 12.295 1.00 91.94 120 ARG A O 1
ATOM 949 N N . GLN A 1 121 ? -2.487 4.663 10.647 1.00 91.56 121 GLN A N 1
ATOM 950 C CA . GLN A 1 121 ? -3.090 5.980 10.863 1.00 91.56 121 GLN A CA 1
ATOM 951 C C . GLN A 1 121 ? -3.898 6.047 12.164 1.00 91.56 121 GLN A C 1
ATOM 953 O O . G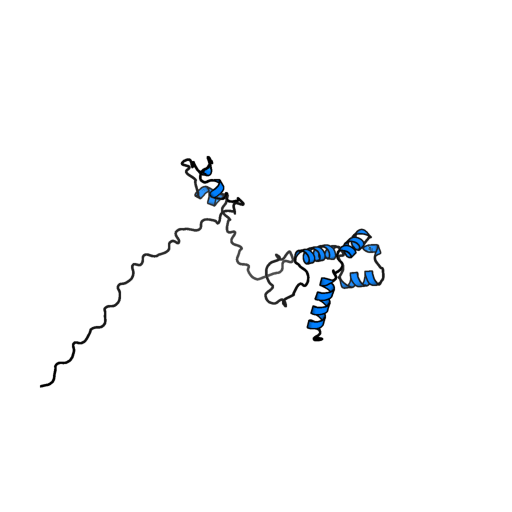LN A 1 121 ? -3.965 7.114 12.768 1.00 91.56 121 GLN A O 1
ATOM 958 N N . PHE A 1 122 ? -4.425 4.912 12.636 1.00 89.44 122 PHE A N 1
ATOM 959 C CA . PHE A 1 122 ? -5.196 4.826 13.879 1.00 89.44 122 PHE A CA 1
ATOM 960 C C . PHE A 1 122 ? -4.345 5.091 15.125 1.00 89.44 122 PHE A C 1
ATOM 962 O O . PHE A 1 122 ? -4.882 5.504 16.143 1.00 89.44 122 PHE A O 1
ATOM 969 N N . LYS A 1 123 ? -3.022 4.858 15.060 1.00 87.69 123 LYS A N 1
ATOM 970 C CA . LYS A 1 123 ? -2.070 4.998 16.187 1.00 87.69 123 LYS A CA 1
ATOM 971 C C . LYS A 1 123 ? -2.442 4.204 17.459 1.00 87.69 123 LYS A C 1
ATOM 973 O O . LYS A 1 123 ? -1.798 4.398 18.486 1.00 87.69 123 LYS A O 1
ATOM 978 N N . SER A 1 124 ? -3.395 3.280 17.358 1.00 88.00 124 SER A N 1
ATOM 979 C CA . SER A 1 124 ? -3.904 2.425 18.436 1.00 88.00 124 SER A CA 1
ATOM 980 C C . SER A 1 124 ? -3.701 0.948 18.107 1.00 88.00 124 SER A C 1
ATOM 982 O O . SER A 1 124 ? -3.438 0.575 16.957 1.00 88.00 124 SER A O 1
ATOM 984 N N . ALA A 1 125 ? -3.805 0.079 19.111 1.00 92.31 125 ALA A N 1
ATOM 985 C CA . ALA A 1 125 ? -3.736 -1.358 18.876 1.00 92.31 125 ALA A CA 1
ATOM 986 C C . ALA A 1 125 ? -4.989 -1.841 18.126 1.00 92.31 125 ALA A C 1
ATOM 988 O O . ALA A 1 125 ? -6.095 -1.391 18.402 1.00 92.31 125 ALA A O 1
ATOM 989 N N . VAL A 1 126 ? -4.849 -2.835 17.238 1.00 92.12 126 VAL A N 1
ATOM 990 C CA . VAL A 1 126 ? -5.993 -3.400 16.483 1.00 92.12 126 VAL A CA 1
ATOM 991 C C . VAL A 1 126 ? -7.131 -3.847 17.409 1.00 92.12 126 VAL A C 1
ATOM 993 O O . VAL A 1 126 ? -8.296 -3.676 17.076 1.00 92.12 126 VAL A O 1
ATOM 996 N N . ARG A 1 127 ? -6.800 -4.373 18.595 1.00 94.31 127 ARG A N 1
ATOM 997 C CA . ARG A 1 127 ? -7.794 -4.769 19.605 1.00 94.31 127 ARG A CA 1
ATOM 998 C C . ARG A 1 127 ? -8.614 -3.584 20.119 1.00 94.31 127 ARG A C 1
ATOM 1000 O O . ARG A 1 127 ? -9.814 -3.732 20.283 1.00 94.31 127 ARG A O 1
ATOM 1007 N N . GLU A 1 128 ? -7.985 -2.435 20.343 1.00 94.19 128 GLU A N 1
ATOM 1008 C CA . GLU A 1 128 ? -8.667 -1.218 20.804 1.00 94.19 128 GLU A CA 1
ATOM 1009 C C . GLU A 1 128 ? -9.593 -0.677 19.716 1.00 94.19 128 GLU A C 1
ATOM 1011 O O . GLU A 1 128 ? -10.751 -0.393 19.990 1.00 94.19 128 GLU A O 1
ATOM 1016 N N . ILE A 1 129 ? -9.123 -0.651 18.463 1.00 93.19 129 ILE A N 1
ATOM 1017 C CA . ILE A 1 129 ? -9.935 -0.241 17.307 1.00 93.19 129 ILE A CA 1
ATOM 1018 C C . ILE A 1 129 ? -11.196 -1.114 17.200 1.00 93.19 129 ILE A C 1
ATOM 1020 O O . ILE A 1 129 ? -12.293 -0.602 16.993 1.00 93.19 129 ILE A O 1
ATOM 1024 N N . VAL A 1 130 ? -11.056 -2.435 17.366 1.00 94.19 130 VAL A N 1
ATOM 1025 C CA . VAL A 1 130 ? -12.192 -3.371 17.350 1.00 94.19 130 VAL A CA 1
ATOM 1026 C C . VAL A 1 130 ? -13.174 -3.076 18.485 1.00 94.19 130 VAL A C 1
ATOM 1028 O O . VAL A 1 130 ? -14.380 -3.062 18.246 1.00 94.19 130 VAL A O 1
ATOM 1031 N N . GLU A 1 131 ? -12.690 -2.830 19.702 1.00 96.00 131 GLU A N 1
ATOM 1032 C CA . GLU A 1 131 ? -13.562 -2.517 20.838 1.00 96.00 131 GLU A CA 1
ATOM 1033 C C . GLU A 1 131 ? -14.280 -1.176 20.670 1.00 96.00 131 GLU A C 1
ATOM 1035 O O . GLU A 1 131 ? -15.485 -1.108 20.912 1.00 96.00 131 GLU A O 1
ATOM 1040 N N . ASP A 1 132 ? -13.604 -0.145 20.163 1.00 94.12 132 ASP A N 1
ATOM 1041 C CA . ASP A 1 132 ? -14.231 1.145 19.870 1.00 94.12 132 ASP A CA 1
ATOM 1042 C C . ASP A 1 132 ? -15.366 1.002 18.853 1.00 94.12 132 ASP A C 1
ATOM 1044 O O . ASP A 1 132 ? -16.453 1.545 19.053 1.00 94.12 132 ASP A O 1
ATOM 1048 N N . ILE A 1 133 ? -15.155 0.219 17.789 1.00 93.12 133 ILE A N 1
ATOM 1049 C CA . ILE A 1 133 ? -16.191 -0.062 16.786 1.00 93.12 133 ILE A CA 1
ATOM 1050 C C . ILE A 1 133 ? -17.370 -0.809 17.420 1.00 93.12 133 ILE A C 1
ATOM 1052 O O . ILE A 1 133 ? -18.522 -0.458 17.166 1.00 93.12 133 ILE A O 1
ATOM 1056 N N . ARG A 1 134 ? -17.111 -1.806 18.277 1.00 95.00 134 ARG A N 1
ATOM 1057 C CA . ARG A 1 134 ? -18.164 -2.572 18.972 1.00 95.00 134 ARG A CA 1
ATOM 1058 C C . ARG A 1 134 ? -18.974 -1.714 19.943 1.00 95.00 134 ARG A C 1
ATOM 1060 O O . ARG A 1 134 ? -20.169 -1.951 20.095 1.00 95.00 134 ARG A O 1
ATOM 1067 N N . GLN A 1 135 ? -18.337 -0.743 20.591 1.00 95.25 135 GLN A N 1
ATOM 1068 C CA . GLN A 1 135 ? -18.972 0.184 21.532 1.00 95.25 135 GLN A CA 1
ATOM 1069 C C . GLN A 1 135 ? -19.622 1.391 20.838 1.00 95.25 135 GLN A C 1
ATOM 1071 O O . GLN A 1 135 ? -20.343 2.149 21.481 1.00 95.25 135 GLN A O 1
ATOM 1076 N N . GLY A 1 136 ? -19.391 1.578 19.534 1.00 92.44 136 GLY A N 1
ATOM 1077 C CA . GLY A 1 136 ? -19.875 2.740 18.788 1.00 92.44 136 GLY A CA 1
ATOM 1078 C C . GLY A 1 136 ? -19.073 4.024 19.044 1.00 92.44 136 GLY A C 1
ATOM 1079 O O . GLY A 1 136 ? -19.522 5.113 18.680 1.00 92.44 136 GLY A O 1
ATOM 1080 N N . ASN A 1 137 ? -17.874 3.921 19.620 1.00 91.38 137 ASN A N 1
ATOM 1081 C CA . ASN A 1 137 ? -16.977 5.043 19.903 1.00 91.38 137 ASN A CA 1
ATOM 1082 C C . ASN A 1 137 ? -16.204 5.452 18.638 1.00 91.38 137 ASN A C 1
ATOM 1084 O O . ASN A 1 137 ? -14.993 5.309 18.555 1.00 91.38 137 ASN A O 1
ATOM 1088 N N . GLY A 1 138 ? -16.909 5.934 17.612 1.00 86.69 138 GLY A N 1
ATOM 1089 C CA . GLY A 1 138 ? -16.302 6.316 16.328 1.00 86.69 138 GLY A CA 1
ATOM 1090 C C . GLY A 1 138 ? -15.853 7.779 16.222 1.00 86.69 138 GLY A C 1
ATOM 1091 O O . GLY A 1 138 ? -15.208 8.160 15.246 1.00 86.69 138 GLY A O 1
ATOM 1092 N N . GLN A 1 139 ? -16.222 8.621 17.193 1.00 88.75 139 GLN A N 1
ATOM 1093 C CA . GLN A 1 139 ? -16.138 10.083 17.065 1.00 88.75 139 GLN A CA 1
ATOM 1094 C C . GLN A 1 139 ? -14.702 10.603 16.926 1.00 88.75 139 GLN A C 1
ATOM 1096 O O . GLN A 1 139 ? -14.474 11.582 16.220 1.00 88.75 139 GLN A O 1
ATOM 1101 N N . HIS A 1 140 ? -13.720 9.942 17.544 1.00 89.00 140 HIS A N 1
ATOM 1102 C CA . HIS A 1 140 ? -12.312 10.344 17.467 1.00 89.00 140 HIS A CA 1
ATOM 1103 C C . HIS A 1 140 ? -11.613 9.935 16.167 1.00 89.00 140 HIS A C 1
ATOM 1105 O O . HIS A 1 140 ? -10.547 10.472 15.875 1.00 89.00 140 HIS A O 1
ATOM 1111 N N . TYR A 1 141 ? -12.195 9.027 15.377 1.00 91.56 141 TYR A N 1
ATOM 1112 C CA . TYR A 1 141 ? -11.638 8.607 14.085 1.00 91.56 141 TYR A CA 1
ATOM 1113 C C . TYR A 1 141 ? -12.048 9.531 12.933 1.00 91.56 141 TYR A C 1
ATOM 1115 O O . TYR A 1 141 ? -11.296 9.705 11.976 1.00 91.56 141 TYR A O 1
ATOM 1123 N N . GLY A 1 142 ? -13.227 10.150 13.030 1.00 91.56 142 GLY A N 1
ATOM 1124 C CA . GLY A 1 142 ? -13.803 10.962 11.960 1.00 91.56 142 GLY A CA 1
ATOM 1125 C C . GLY A 1 142 ? -14.427 10.129 10.832 1.00 91.56 142 GLY A C 1
ATOM 1126 O O . GLY A 1 142 ? -14.145 8.943 10.651 1.00 91.56 142 GLY A O 1
ATOM 1127 N N . SER A 1 143 ? -15.310 10.761 10.056 1.00 92.19 143 SER A N 1
ATOM 1128 C CA . SER A 1 143 ? -16.088 10.090 9.005 1.00 92.19 143 SER A CA 1
ATOM 1129 C C . SER A 1 143 ? -15.230 9.578 7.847 1.00 92.19 143 SER A C 1
ATOM 1131 O O . SER A 1 143 ? -15.512 8.510 7.309 1.00 92.19 143 SER A O 1
ATOM 1133 N N . GLU A 1 144 ? -14.174 10.304 7.475 1.00 92.81 144 GLU A N 1
ATOM 1134 C CA . GLU A 1 144 ? -13.281 9.924 6.376 1.00 92.81 144 GLU A CA 1
ATOM 1135 C C . GLU A 1 144 ? -12.532 8.626 6.686 1.00 92.81 144 GLU A C 1
ATOM 1137 O O . GLU A 1 144 ? -12.553 7.697 5.882 1.00 92.81 144 GLU A O 1
ATOM 1142 N N . MET A 1 145 ? -11.945 8.519 7.883 1.00 92.88 145 MET A N 1
ATOM 1143 C CA . MET A 1 145 ? -11.231 7.313 8.304 1.00 92.88 145 MET A CA 1
ATOM 1144 C C . MET A 1 145 ? -12.176 6.112 8.385 1.00 92.88 145 MET A C 1
ATOM 1146 O O . MET A 1 145 ? -11.849 5.039 7.888 1.00 92.88 145 MET A O 1
ATOM 1150 N N . LEU A 1 146 ? -13.371 6.275 8.954 1.00 93.44 146 LEU A N 1
ATOM 1151 C CA . LEU A 1 146 ? -14.346 5.183 9.030 1.00 93.44 146 LEU A CA 1
ATOM 1152 C C . LEU A 1 146 ? -14.858 4.762 7.643 1.00 93.44 146 LEU A C 1
ATOM 1154 O O . LEU A 1 146 ? -15.044 3.575 7.392 1.00 93.44 146 LEU A O 1
ATOM 1158 N N . SER A 1 147 ? -15.030 5.710 6.719 1.00 93.62 147 SER A N 1
ATOM 1159 C CA . SER A 1 147 ? -15.404 5.423 5.328 1.00 93.62 147 SER A CA 1
ATOM 1160 C C . SER A 1 147 ? -14.314 4.637 4.594 1.00 93.62 147 SER A C 1
ATOM 1162 O O . SER A 1 147 ? -14.604 3.641 3.931 1.00 93.62 147 SER A O 1
ATOM 1164 N N . GLU A 1 148 ? -13.047 5.025 4.756 1.00 94.31 148 GLU A N 1
ATOM 1165 C CA . GLU A 1 148 ? -11.912 4.272 4.213 1.00 94.31 148 GLU A CA 1
ATOM 1166 C C . GLU A 1 148 ? -11.787 2.880 4.850 1.00 94.31 148 GLU A C 1
ATOM 1168 O O . GLU A 1 148 ? -11.518 1.907 4.147 1.00 94.31 148 GLU A O 1
ATOM 1173 N N . LEU A 1 149 ? -12.069 2.741 6.151 1.00 93.62 149 LEU A N 1
ATOM 1174 C CA . LEU A 1 149 ? -12.099 1.438 6.818 1.00 93.62 149 LEU A CA 1
ATOM 1175 C C . LEU A 1 149 ? -13.153 0.513 6.192 1.00 93.62 149 LEU A C 1
ATOM 1177 O O . LEU A 1 149 ? -12.872 -0.663 5.968 1.00 93.62 149 LEU A O 1
ATOM 1181 N N . CYS A 1 150 ? -14.329 1.040 5.841 1.00 92.50 150 CYS A N 1
ATOM 1182 C CA . CYS A 1 150 ? -15.367 0.276 5.146 1.00 92.50 150 CYS A CA 1
ATOM 1183 C C . CYS A 1 150 ? -14.913 -0.228 3.766 1.00 92.50 150 CYS A C 1
ATOM 1185 O O . CYS A 1 150 ? -15.277 -1.335 3.373 1.00 92.50 150 CYS A O 1
ATOM 1187 N N . LYS A 1 151 ? -14.084 0.535 3.040 1.00 92.06 151 LYS A N 1
ATOM 1188 C CA . LYS A 1 151 ? -13.512 0.105 1.744 1.00 92.06 151 LYS A CA 1
ATOM 1189 C C . LYS A 1 151 ? -12.489 -1.022 1.886 1.00 92.06 151 LYS A C 1
ATOM 1191 O O . LYS A 1 151 ? -12.143 -1.666 0.902 1.00 92.06 151 LYS A O 1
ATOM 1196 N N . MET A 1 152 ? -11.993 -1.230 3.100 1.00 91.06 152 MET A N 1
ATOM 1197 C CA . MET A 1 152 ? -10.912 -2.155 3.433 1.00 91.06 152 MET A CA 1
ATOM 1198 C C . MET A 1 152 ? -11.424 -3.403 4.155 1.00 91.06 152 MET A C 1
ATOM 1200 O O . MET A 1 152 ? -10.627 -4.192 4.665 1.00 91.06 152 MET A O 1
ATOM 1204 N N . LEU A 1 153 ? -12.748 -3.575 4.221 1.00 92.25 153 LEU A N 1
ATOM 1205 C CA . LEU A 1 153 ? -13.354 -4.769 4.785 1.00 92.25 153 LEU A CA 1
ATOM 1206 C C . LEU A 1 153 ? -12.948 -6.018 3.986 1.00 92.25 153 LEU A C 1
ATOM 1208 O O . LEU A 1 153 ? -12.687 -5.930 2.779 1.00 92.25 153 LEU A O 1
ATOM 1212 N N . PRO A 1 154 ? -12.888 -7.186 4.650 1.00 92.06 154 PRO A N 1
ATOM 1213 C CA . PRO A 1 154 ? -12.552 -8.433 3.987 1.00 92.06 154 PRO A CA 1
ATOM 1214 C C . PRO A 1 154 ? -13.514 -8.744 2.842 1.00 92.06 154 PRO A C 1
ATOM 1216 O O . PRO A 1 154 ? -14.731 -8.606 2.984 1.00 92.06 154 PRO A O 1
ATOM 1219 N N . GLU A 1 155 ? -12.968 -9.207 1.723 1.00 89.25 155 GLU A N 1
ATOM 1220 C CA . GLU A 1 155 ? -13.779 -9.754 0.634 1.00 89.25 155 GLU A CA 1
ATOM 1221 C C . GLU A 1 155 ? -14.245 -11.173 0.981 1.00 89.25 155 GLU A C 1
ATOM 1223 O O . GLU A 1 155 ? -13.661 -11.842 1.837 1.00 89.25 155 GLU A O 1
ATOM 1228 N N . THR A 1 156 ? -15.299 -11.661 0.320 1.00 87.75 156 THR A N 1
ATOM 1229 C CA . THR A 1 156 ? -15.876 -12.988 0.601 1.00 87.75 156 THR A CA 1
ATOM 1230 C C . THR A 1 156 ? -14.831 -14.100 0.535 1.00 87.75 156 THR A C 1
ATOM 1232 O O . THR A 1 156 ? -14.812 -14.973 1.400 1.00 87.75 156 THR A O 1
ATOM 1235 N N . GLU A 1 157 ? -13.927 -14.040 -0.444 1.00 86.12 157 GLU A N 1
ATOM 1236 C CA . GLU A 1 157 ? -12.827 -14.997 -0.568 1.00 86.12 157 GLU A CA 1
ATOM 1237 C C . GLU A 1 157 ? -11.907 -14.968 0.657 1.00 86.12 157 GLU A C 1
ATOM 1239 O O . GLU A 1 157 ? -11.559 -16.010 1.197 1.00 86.12 157 GLU A O 1
ATOM 1244 N N . GLU A 1 158 ? -11.562 -13.789 1.168 1.00 88.56 158 GLU A N 1
ATOM 1245 C CA . GLU A 1 158 ? -10.668 -13.643 2.323 1.00 88.56 158 GLU A CA 1
ATOM 1246 C C . GLU A 1 158 ? -11.285 -14.166 3.609 1.00 88.56 158 GLU A C 1
ATOM 1248 O O . GLU A 1 158 ? -10.584 -14.741 4.443 1.00 88.56 158 GLU A O 1
ATOM 1253 N N . VAL A 1 159 ? -12.599 -13.992 3.765 1.00 88.81 159 VAL A N 1
ATOM 1254 C CA . VAL A 1 159 ? -13.346 -14.587 4.875 1.00 88.81 159 VAL A CA 1
ATOM 1255 C C . VAL A 1 159 ? -13.283 -16.110 4.779 1.00 88.81 159 VAL A C 1
ATOM 1257 O O . VAL A 1 159 ? -12.973 -16.755 5.778 1.00 88.81 159 VAL A O 1
ATOM 1260 N N . LEU A 1 160 ? -13.488 -16.681 3.585 1.00 89.38 160 LEU A N 1
ATOM 1261 C CA . LEU A 1 160 ? -13.380 -18.125 3.355 1.00 89.38 160 LEU A CA 1
ATOM 1262 C C . LEU A 1 160 ? -11.971 -18.642 3.676 1.00 89.38 160 LEU A C 1
ATOM 1264 O O . LEU A 1 160 ? -11.835 -19.576 4.466 1.00 89.38 160 LEU A O 1
ATOM 1268 N N . TRP A 1 161 ? -10.922 -18.016 3.133 1.00 88.25 161 TRP A N 1
ATOM 1269 C CA . TRP A 1 161 ? -9.533 -18.409 3.393 1.00 88.25 161 TRP A CA 1
ATOM 1270 C C . TRP A 1 161 ? -9.171 -18.281 4.872 1.00 88.25 161 TRP A C 1
ATOM 1272 O O . TRP A 1 161 ? -8.550 -19.181 5.434 1.00 88.25 161 TRP A O 1
ATOM 1282 N N . SER A 1 162 ? -9.600 -17.200 5.527 1.00 87.25 162 SER A N 1
ATOM 1283 C CA . SER A 1 162 ? -9.387 -16.987 6.960 1.00 87.25 162 SER A CA 1
ATOM 1284 C C . SER A 1 162 ? -10.058 -18.077 7.796 1.00 87.25 162 SER A C 1
ATOM 1286 O O . SER A 1 162 ? -9.412 -18.670 8.660 1.00 87.25 162 SER A O 1
ATOM 1288 N N . SER A 1 163 ? -11.319 -18.412 7.503 1.00 86.19 163 SER A N 1
ATOM 1289 C CA . SER A 1 163 ? -12.034 -19.503 8.170 1.00 86.19 163 SER A CA 1
ATOM 1290 C C . SER A 1 163 ? -11.346 -20.851 7.963 1.00 86.19 163 SER A C 1
ATOM 1292 O O . SER A 1 163 ? -11.123 -21.561 8.939 1.00 86.19 163 SER A O 1
ATOM 1294 N N . VAL A 1 164 ? -10.940 -21.181 6.734 1.00 87.06 164 VAL A N 1
ATOM 1295 C CA . VAL A 1 164 ? -10.219 -22.430 6.431 1.00 87.06 164 VAL A CA 1
ATOM 1296 C C . VAL A 1 164 ? -8.897 -22.499 7.196 1.00 87.06 164 VAL A C 1
ATOM 1298 O O . VAL A 1 164 ? -8.612 -23.503 7.846 1.00 87.06 164 VAL A O 1
ATOM 1301 N N . CYS A 1 165 ? -8.100 -21.431 7.185 1.00 85.12 165 CYS A N 1
ATOM 1302 C CA . CYS A 1 165 ? -6.837 -21.390 7.919 1.00 85.12 165 CYS A CA 1
ATOM 1303 C C . CYS A 1 165 ? -7.036 -21.515 9.434 1.00 85.12 165 CYS A C 1
ATOM 1305 O O . CYS A 1 165 ? -6.244 -22.188 10.096 1.00 85.12 165 CYS A O 1
ATOM 1307 N N . LEU A 1 166 ? -8.092 -20.913 9.986 1.00 86.00 166 LEU A N 1
ATOM 1308 C CA . LEU A 1 166 ? -8.452 -21.074 11.394 1.00 86.00 166 LEU A CA 1
ATOM 1309 C C . LEU A 1 166 ? -8.864 -22.516 11.712 1.00 86.00 166 LEU A C 1
ATOM 1311 O O . LEU A 1 166 ? -8.396 -23.042 12.717 1.00 86.00 166 LEU A O 1
ATOM 1315 N N . SER A 1 167 ? -9.649 -23.171 10.851 1.00 84.56 167 SER A N 1
ATOM 1316 C CA . SER A 1 167 ? -10.052 -24.577 11.016 1.00 84.56 167 SER A CA 1
ATOM 1317 C C . SER A 1 167 ? -8.874 -25.553 10.950 1.00 84.56 167 SER A C 1
ATOM 1319 O O . SER A 1 167 ? -8.817 -26.497 11.737 1.00 84.56 167 SER A O 1
ATOM 1321 N N . ILE A 1 168 ? -7.909 -25.312 10.055 1.00 84.12 168 ILE A N 1
ATOM 1322 C CA . ILE A 1 168 ? -6.657 -26.085 9.992 1.00 84.12 168 ILE A CA 1
ATOM 1323 C C . ILE A 1 168 ? -5.849 -25.871 11.278 1.00 84.12 168 ILE A C 1
ATOM 1325 O O . ILE A 1 168 ? -5.364 -26.828 11.875 1.00 84.12 168 ILE A O 1
ATOM 1329 N N . SER A 1 169 ? -5.735 -24.620 11.735 1.00 79.94 169 SER A N 1
ATOM 1330 C CA . SER A 1 169 ? -4.997 -24.266 12.953 1.00 79.94 169 SER A CA 1
ATOM 1331 C C . SER A 1 169 ? -5.637 -24.836 14.228 1.00 79.94 169 SER A C 1
ATOM 1333 O O . SER A 1 169 ? -4.927 -25.196 15.166 1.00 79.94 169 SER A O 1
ATOM 1335 N N . SER A 1 170 ? -6.969 -24.965 14.269 1.00 83.06 170 SER A N 1
ATOM 1336 C CA . SER A 1 170 ? -7.709 -25.555 15.394 1.00 83.06 170 SER A CA 1
ATOM 1337 C C . SER A 1 170 ? -7.823 -27.082 15.339 1.00 83.06 170 SER A C 1
ATOM 1339 O O . SER A 1 170 ? -8.389 -27.667 16.261 1.00 83.06 170 SER A O 1
ATOM 1341 N N . GLY A 1 171 ? -7.314 -27.733 14.284 1.00 76.31 171 GLY A N 1
ATOM 1342 C CA . GLY A 1 171 ? -7.392 -29.188 14.109 1.00 76.31 171 GLY A CA 1
ATOM 1343 C C . GLY A 1 171 ? -8.822 -29.710 13.938 1.00 76.31 171 GLY A C 1
ATOM 1344 O O . GLY A 1 171 ? -9.123 -30.815 14.377 1.00 76.31 171 GLY A O 1
ATOM 1345 N N . SER A 1 172 ? -9.723 -28.899 13.375 1.00 71.88 172 SER A N 1
ATOM 1346 C CA . SER A 1 172 ? -11.152 -29.226 13.215 1.00 71.88 172 SER A CA 1
ATOM 1347 C C . SER A 1 172 ? -11.518 -29.719 11.808 1.00 71.88 172 SER A C 1
ATOM 1349 O O . SER A 1 172 ? -12.691 -29.678 11.438 1.00 71.88 172 SER A O 1
ATOM 1351 N N . ILE A 1 173 ? -10.522 -30.148 11.030 1.00 54.62 173 ILE A N 1
ATOM 1352 C CA . ILE A 1 173 ? -10.661 -30.789 9.713 1.00 54.62 173 ILE A CA 1
ATOM 1353 C C . ILE A 1 173 ? -10.307 -32.266 9.833 1.00 54.62 173 ILE A C 1
ATOM 1355 O O . ILE A 1 173 ? -9.305 -32.562 10.523 1.00 54.62 173 ILE A O 1
#

Radius of gyration: 34.93 Å; Cα contacts (8 Å, |Δi|>4): 45; chains: 1; bounding box: 84×89×66 Å

Organism: Oncorhynchus mykiss (NCBI:txid8022)

pLDDT: mean 75.65, std 16.97, range [40.78, 96.0]

InterPro domains:
  IPR015425 Formin, FH2 domain [PF02181] (31-159)
  IPR015425 Formin, FH2 domain [PS51444] (24-173)
  IPR042201 Formin, FH2 domain superfamily [G3DSA:1.20.58.2220] (20-161)

Sequence (173 aa):
MSPPPPPAISPPPPPPPLPSGLQNSRDVLQRSKLRNLNWDLIPKEKVEGRQSVWNSPDEFHFDLSSLDELFGQQKRSRPPKKDGSLRHGLRPIGSPLRNAPEKVSLLDGKRSMNVGIFLRQFKSAVREIVEDIRQGNGQHYGSEMLSELCKMLPETEEVLWSSVCLSISSGSI